Protein AF-A0A7I7P173-F1 (afdb_monomer)

Foldseek 3Di:
DDPVVVCVVQVDPLSVLLVLLLVLLVQLLVQLQVLLPLVDDDALLRSLVSNLCSCPPPSNLSSVVSCVVDVVSVVVPPDDSVVSSVVSLVSSLVSLPPDDDPVLSVVLSCCSNVVSVVLSVVQVVDPDGDDCSVVSVVSSVSSVVGD

Solvent-accessible surface area (backbone atoms only — not comparable to full-atom values): 8109 Å² total; per-residue (Å²): 138,57,73,71,59,52,36,72,76,30,60,51,72,67,43,43,52,48,52,50,30,50,56,20,50,53,54,38,29,54,48,36,44,70,68,30,41,84,87,62,88,72,55,64,54,57,48,45,49,49,54,37,50,44,51,70,31,73,55,32,40,53,24,51,50,50,48,69,74,31,67,70,58,44,63,71,51,62,52,70,65,52,50,46,44,52,50,24,52,49,44,36,31,56,65,56,51,77,45,92,54,70,70,60,41,53,53,50,38,47,49,67,58,49,49,49,54,53,47,54,58,48,48,78,74,44,91,62,85,75,78,60,64,67,56,43,48,53,51,24,55,54,42,66,76,66,63

Nearest PDB structures (foldseek):
  2oer-assembly1_A  TM=6.410E-01  e=7.211E-02  Pseudomonas aeruginosa
  2qib-assembly1_A  TM=4.387E-01  e=9.611E+00  Streptomyces coelicolor A3(2)

InterPro domains:
  IPR009057 Homedomain-like superfamily [SSF46689] (1-38)

Radius of gyration: 17.17 Å; Cα contacts (8 Å, |Δi|>4): 115; chains: 1; bounding box: 38×37×55 Å

Sequence (147 aa):
MSWGVIQHHFGDRDGLLTAVIEDAVDRLVASLEALADPERVIATEDLVQATWKAFANPKAMAGLEILIAAKDLRGRLRGQHMGRLGAALAALTARLNTGNDREHAIALGMLLWTTPVAMMIAEMFAAPPLTWRDAQKAVADLIDAHS

Mean predicted aligned error: 7.25 Å

Organism: NCBI:txid386911

Secondary structure (DSSP, 8-state):
--HHHHHHHH-SHHHHHHHHHHHHHHHHHHHHHHHH-TTS---HHHHHHHHHHHHSSHHHHHHHHHHHH-HHHHHHHTTHHHHHHHHHHHHHHHHH--SS-HHHHHHHHHHHHHHHHHHHHHHHH-SSPP--HHHHHHHHHHHHTT-

pLDDT: mean 81.13, std 8.37, range [53.72, 94.25]

Structure (mmCIF, N/CA/C/O backbone):
data_AF-A0A7I7P173-F1
#
_entry.id   AF-A0A7I7P173-F1
#
loop_
_atom_site.group_PDB
_atom_site.id
_atom_site.type_symbol
_atom_site.label_atom_id
_atom_site.label_alt_id
_atom_site.label_comp_id
_atom_site.label_asym_id
_atom_site.label_entity_id
_atom_site.label_seq_id
_atom_site.pdbx_PDB_ins_code
_atom_site.Cartn_x
_atom_site.Cartn_y
_atom_site.Cartn_z
_atom_site.occupancy
_atom_site.B_iso_or_equiv
_atom_site.auth_seq_id
_atom_site.auth_comp_id
_atom_site.auth_asym_id
_atom_site.auth_atom_id
_atom_site.pdbx_PDB_model_num
ATOM 1 N N . MET A 1 1 ? 4.888 -4.642 -31.904 1.00 53.72 1 MET A N 1
ATOM 2 C CA . MET A 1 1 ? 5.693 -3.444 -31.570 1.00 53.72 1 MET A CA 1
ATOM 3 C C . MET A 1 1 ? 7.149 -3.739 -31.899 1.00 53.72 1 MET A C 1
ATOM 5 O O . MET A 1 1 ? 7.551 -4.878 -31.696 1.00 53.72 1 MET A O 1
ATOM 9 N N . SER A 1 2 ? 7.915 -2.786 -32.439 1.00 77.62 2 SER A N 1
ATOM 10 C CA . SER A 1 2 ? 9.345 -2.977 -32.737 1.00 77.62 2 SER A CA 1
ATOM 11 C C . SER A 1 2 ? 10.222 -2.362 -31.643 1.00 77.62 2 SER A C 1
ATOM 13 O O . SER A 1 2 ? 9.818 -1.415 -30.968 1.00 77.62 2 SER A O 1
ATOM 15 N N . TRP A 1 3 ? 11.437 -2.885 -31.485 1.00 71.94 3 TRP A N 1
ATOM 16 C CA . TRP A 1 3 ? 12.424 -2.395 -30.516 1.00 71.94 3 TRP A CA 1
ATOM 17 C C . TRP A 1 3 ? 12.722 -0.889 -30.665 1.00 71.94 3 TRP A C 1
ATOM 19 O O . TRP A 1 3 ? 12.871 -0.189 -29.668 1.00 71.94 3 TRP A O 1
ATOM 29 N N . GLY A 1 4 ? 12.692 -0.363 -31.896 1.00 74.38 4 GLY A N 1
ATOM 30 C CA . GLY A 1 4 ? 12.884 1.067 -32.165 1.00 74.38 4 GLY A CA 1
ATOM 31 C C . GLY A 1 4 ? 11.794 1.976 -31.580 1.00 74.38 4 GLY A C 1
ATOM 32 O O . GLY A 1 4 ? 12.089 3.100 -31.189 1.00 74.38 4 GLY A O 1
ATOM 33 N N . VAL A 1 5 ? 10.552 1.492 -31.446 1.00 74.00 5 VAL A N 1
ATOM 34 C CA . VAL A 1 5 ? 9.462 2.259 -30.810 1.00 74.00 5 VAL A CA 1
ATOM 35 C C . VAL A 1 5 ? 9.646 2.308 -29.292 1.00 74.00 5 VAL A C 1
ATOM 37 O O . VAL A 1 5 ? 9.445 3.349 -28.677 1.00 74.00 5 VAL A O 1
ATOM 40 N N . ILE A 1 6 ? 10.089 1.205 -28.683 1.00 69.69 6 ILE A N 1
ATOM 41 C CA . ILE A 1 6 ? 10.350 1.130 -27.237 1.00 69.69 6 ILE A CA 1
ATOM 42 C C . ILE A 1 6 ? 11.518 2.052 -26.853 1.00 69.69 6 ILE A C 1
ATOM 44 O O . ILE A 1 6 ? 11.402 2.801 -25.886 1.00 69.69 6 ILE A O 1
ATOM 48 N N . GLN A 1 7 ? 12.601 2.072 -27.640 1.00 71.50 7 GLN A N 1
ATOM 49 C CA . GLN A 1 7 ? 13.727 2.987 -27.410 1.00 71.50 7 GLN A CA 1
ATOM 50 C C . GLN A 1 7 ? 13.337 4.463 -27.545 1.00 71.50 7 GLN A C 1
ATOM 52 O O . GLN A 1 7 ? 13.851 5.297 -26.809 1.00 71.50 7 GLN A O 1
ATOM 57 N N . HIS A 1 8 ? 12.409 4.802 -28.4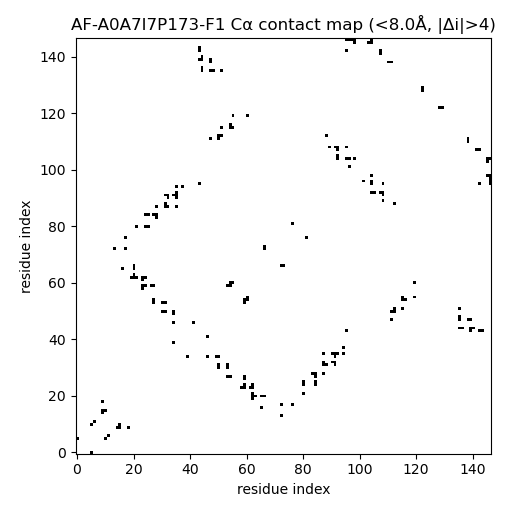44 1.00 75.75 8 HIS A N 1
ATOM 58 C CA . HIS A 1 8 ? 11.933 6.179 -28.570 1.00 75.75 8 HIS A CA 1
ATOM 59 C C . HIS A 1 8 ? 11.152 6.648 -27.330 1.00 75.75 8 HIS A C 1
ATOM 61 O O . HIS A 1 8 ? 11.294 7.794 -26.919 1.00 75.75 8 HIS A O 1
ATOM 67 N N . HIS A 1 9 ? 10.355 5.764 -26.720 1.00 76.75 9 HIS A N 1
ATOM 68 C CA . HIS A 1 9 ? 9.541 6.100 -25.548 1.00 76.75 9 HIS A CA 1
ATOM 69 C C . HIS A 1 9 ? 10.306 6.056 -24.222 1.00 76.75 9 HIS A C 1
ATOM 71 O O . HIS A 1 9 ? 10.039 6.875 -23.348 1.00 76.75 9 HIS A O 1
ATOM 77 N N . PHE A 1 10 ? 11.234 5.111 -24.060 1.00 80.25 10 PHE A N 1
ATOM 78 C CA . PHE A 1 10 ? 11.888 4.846 -22.773 1.00 80.25 10 PHE A CA 1
ATOM 79 C C . PHE A 1 10 ? 13.399 5.106 -22.779 1.00 80.25 10 PHE A C 1
ATOM 81 O O . PHE A 1 10 ? 14.027 5.065 -21.727 1.00 80.25 10 PHE A O 1
ATOM 88 N N . GLY A 1 11 ? 13.998 5.384 -23.939 1.00 85.12 11 GLY A N 1
ATOM 89 C CA . GLY A 1 11 ? 15.442 5.546 -24.083 1.00 85.12 11 GLY A CA 1
ATOM 90 C C . GLY A 1 11 ? 16.177 4.213 -23.945 1.00 85.12 11 GLY A C 1
ATOM 91 O O . GLY A 1 11 ? 16.277 3.442 -24.901 1.00 85.12 11 GLY A O 1
ATOM 92 N N . ASP A 1 12 ? 16.700 3.953 -22.748 1.00 85.94 12 ASP A N 1
ATOM 93 C CA . ASP A 1 12 ? 17.495 2.775 -22.404 1.00 85.94 12 ASP A CA 1
ATOM 94 C C . ASP A 1 12 ? 16.764 1.839 -21.418 1.00 85.94 12 ASP A C 1
ATOM 96 O O . ASP A 1 12 ? 15.594 2.022 -21.072 1.00 85.94 12 ASP A O 1
ATOM 100 N N . ARG A 1 13 ? 17.454 0.781 -20.975 1.00 86.56 13 ARG A N 1
ATOM 101 C CA . ARG A 1 13 ? 16.923 -0.169 -19.987 1.00 86.56 13 ARG A CA 1
ATOM 102 C C . ARG A 1 13 ? 16.528 0.524 -18.684 1.00 86.56 13 ARG A C 1
ATOM 104 O O . ARG A 1 13 ? 15.528 0.144 -18.082 1.00 86.56 13 ARG A O 1
ATOM 111 N N . ASP A 1 14 ? 17.305 1.502 -18.244 1.00 85.12 14 ASP A N 1
ATOM 112 C CA . ASP A 1 14 ? 17.079 2.169 -16.969 1.00 85.12 14 ASP A CA 1
ATOM 113 C C . ASP A 1 14 ? 15.873 3.104 -17.052 1.00 85.12 14 ASP A C 1
ATOM 115 O O . ASP A 1 14 ? 15.095 3.175 -16.103 1.00 85.12 14 ASP A O 1
ATOM 119 N N . GLY A 1 15 ? 15.652 3.753 -18.197 1.00 84.44 15 GLY A N 1
ATOM 120 C CA . GLY A 1 15 ? 14.429 4.502 -18.476 1.00 84.44 15 GLY A CA 1
ATOM 121 C C . GLY A 1 15 ? 13.187 3.608 -18.530 1.00 84.44 15 GLY A C 1
ATOM 122 O O . GLY A 1 15 ? 12.161 3.960 -17.950 1.00 84.44 15 GLY A O 1
ATOM 123 N N . LEU A 1 16 ? 13.291 2.405 -19.107 1.00 87.81 16 LEU A N 1
ATOM 124 C CA . LEU A 1 16 ? 12.199 1.423 -19.077 1.00 87.81 16 LEU A CA 1
ATOM 125 C C . LEU A 1 16 ? 11.888 0.958 -17.646 1.00 87.81 16 LEU A C 1
ATOM 127 O O . LEU A 1 16 ? 10.727 0.940 -17.243 1.00 87.81 16 LEU A O 1
ATOM 131 N N . LEU A 1 17 ? 12.912 0.593 -16.868 1.00 88.19 17 LEU A N 1
ATOM 132 C CA . LEU A 1 17 ? 12.734 0.171 -15.476 1.00 88.19 17 LEU A CA 1
ATOM 133 C C . LEU A 1 17 ? 12.192 1.307 -14.605 1.00 88.19 17 LEU A C 1
ATOM 135 O O . LEU A 1 17 ? 11.343 1.058 -13.756 1.00 88.19 17 LEU A O 1
ATOM 139 N N . THR A 1 18 ? 12.627 2.546 -14.846 1.00 86.44 18 THR A N 1
ATOM 140 C CA . THR A 1 18 ? 12.091 3.733 -14.164 1.00 86.44 18 THR A CA 1
ATOM 141 C C . THR A 1 18 ? 10.591 3.862 -14.415 1.00 86.44 18 THR A C 1
ATOM 143 O O . THR A 1 18 ? 9.833 3.913 -13.454 1.00 86.44 18 THR A O 1
ATOM 146 N N . ALA A 1 19 ? 10.143 3.793 -15.672 1.00 87.50 19 ALA A N 1
ATOM 147 C CA . ALA A 1 19 ? 8.723 3.900 -16.007 1.00 87.50 19 ALA A CA 1
ATOM 148 C C . ALA A 1 19 ? 7.871 2.757 -15.418 1.00 87.50 19 ALA A C 1
ATOM 150 O O . ALA A 1 19 ? 6.738 2.973 -14.991 1.00 87.50 19 ALA A O 1
ATOM 151 N N . VAL A 1 20 ? 8.415 1.535 -15.363 1.00 88.81 20 VAL A N 1
ATOM 152 C CA . VAL A 1 20 ? 7.749 0.395 -14.707 1.00 88.81 20 VAL A CA 1
ATOM 153 C C . VAL A 1 20 ? 7.582 0.649 -13.209 1.00 88.81 20 VAL A C 1
ATOM 155 O O . VAL A 1 20 ? 6.518 0.369 -12.655 1.00 88.81 20 VAL A O 1
ATOM 158 N N . ILE A 1 21 ? 8.610 1.188 -12.552 1.00 87.50 21 ILE A N 1
ATOM 159 C CA . ILE A 1 21 ? 8.532 1.531 -11.132 1.00 87.50 21 ILE A CA 1
ATOM 160 C C . ILE A 1 21 ? 7.536 2.672 -10.906 1.00 87.50 21 ILE A C 1
ATOM 162 O O . ILE A 1 21 ? 6.753 2.597 -9.964 1.00 87.50 21 ILE A O 1
ATOM 166 N N . GLU A 1 22 ? 7.531 3.700 -11.755 1.00 88.00 22 GLU A N 1
ATOM 167 C CA . GLU A 1 22 ? 6.591 4.822 -11.661 1.00 88.00 22 GLU A CA 1
ATOM 168 C C . GLU A 1 22 ? 5.134 4.347 -11.769 1.00 88.00 22 GLU A C 1
ATOM 170 O O . GLU A 1 22 ? 4.340 4.667 -10.887 1.00 88.00 22 GLU A O 1
ATOM 175 N N . ASP A 1 23 ? 4.789 3.499 -12.752 1.00 90.00 23 ASP A N 1
ATOM 176 C CA . ASP A 1 23 ? 3.440 2.906 -12.859 1.00 90.00 23 ASP A CA 1
ATOM 177 C C . ASP A 1 23 ? 3.093 2.051 -11.629 1.00 90.00 23 ASP A C 1
ATOM 179 O O . ASP A 1 23 ? 1.969 2.110 -11.124 1.00 90.00 23 ASP A O 1
ATOM 183 N N . ALA A 1 24 ? 4.048 1.272 -11.109 1.00 89.81 24 ALA A N 1
ATOM 184 C CA . ALA A 1 24 ? 3.829 0.456 -9.917 1.00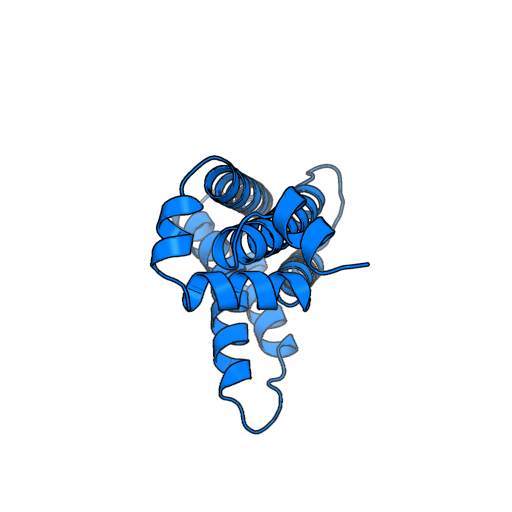 89.81 24 ALA A CA 1
ATOM 185 C C . ALA A 1 24 ? 3.569 1.315 -8.666 1.00 89.81 24 ALA A C 1
ATOM 187 O O . ALA A 1 24 ? 2.623 1.045 -7.920 1.00 89.81 24 ALA A O 1
ATOM 188 N N . VAL A 1 25 ? 4.371 2.364 -8.455 1.00 88.31 25 VAL A N 1
ATOM 189 C CA . VAL A 1 25 ? 4.224 3.298 -7.329 1.00 88.31 25 VAL A CA 1
ATOM 190 C C . VAL A 1 25 ? 2.932 4.096 -7.454 1.00 88.31 25 VAL A C 1
ATOM 192 O O . VAL A 1 25 ? 2.207 4.204 -6.471 1.00 88.31 25 VAL A O 1
ATOM 195 N N . ASP A 1 26 ? 2.590 4.600 -8.639 1.00 91.44 26 ASP A N 1
ATOM 196 C CA . ASP A 1 26 ? 1.370 5.385 -8.843 1.00 91.44 26 ASP A CA 1
ATOM 197 C C . ASP A 1 26 ? 0.102 4.564 -8.575 1.00 91.44 26 ASP A C 1
ATOM 199 O O . ASP A 1 26 ? -0.843 5.057 -7.956 1.00 91.44 26 ASP A O 1
ATOM 203 N N . ARG A 1 27 ? 0.082 3.285 -8.966 1.00 92.38 27 ARG A N 1
ATOM 204 C CA . ARG A 1 27 ? -1.028 2.372 -8.642 1.00 92.38 27 ARG A CA 1
ATOM 205 C C . ARG A 1 27 ? -1.122 2.069 -7.154 1.00 92.38 27 ARG A C 1
ATOM 207 O O . ARG A 1 27 ? -2.230 1.974 -6.620 1.00 92.38 27 ARG A O 1
ATOM 214 N N . LEU A 1 28 ? 0.023 1.885 -6.497 1.00 91.19 28 LEU A N 1
ATOM 215 C CA . LEU A 1 28 ? 0.069 1.679 -5.054 1.00 91.19 28 LEU A CA 1
ATOM 216 C C . LEU A 1 28 ? -0.463 2.921 -4.330 1.00 91.19 28 LEU A C 1
ATOM 218 O O . LEU A 1 28 ? -1.369 2.792 -3.515 1.00 91.19 28 LEU A O 1
ATOM 222 N N . VAL A 1 29 ? 0.013 4.112 -4.700 1.00 92.50 29 VAL A N 1
ATOM 223 C CA . VAL A 1 29 ? -0.474 5.405 -4.193 1.00 92.50 29 VAL A CA 1
ATOM 224 C C . VAL A 1 29 ? -1.985 5.517 -4.352 1.00 92.50 29 VAL A C 1
ATOM 226 O O . VAL A 1 29 ? -2.671 5.711 -3.356 1.00 92.50 29 VAL A O 1
ATOM 229 N N . ALA A 1 30 ? -2.517 5.299 -5.557 1.00 94.00 30 ALA A N 1
ATOM 230 C CA . ALA A 1 30 ? -3.956 5.390 -5.806 1.00 94.00 30 ALA A CA 1
ATOM 231 C C . ALA A 1 30 ? -4.771 4.407 -4.944 1.00 94.00 30 ALA A C 1
ATOM 233 O O . ALA A 1 30 ? -5.859 4.733 -4.471 1.00 94.00 30 ALA A O 1
ATOM 234 N N . SER A 1 31 ? -4.239 3.204 -4.706 1.00 94.25 31 SER A N 1
ATOM 235 C CA . SER A 1 31 ? -4.887 2.208 -3.844 1.00 94.25 31 SER A CA 1
ATOM 236 C C . SER A 1 31 ? -4.908 2.654 -2.382 1.00 94.25 31 SER A C 1
ATOM 238 O O . SER A 1 31 ? -5.927 2.505 -1.712 1.00 94.25 31 SER A O 1
ATOM 240 N N . LEU A 1 32 ? -3.801 3.217 -1.890 1.00 92.69 32 LEU A N 1
ATOM 241 C CA . LEU A 1 32 ? -3.689 3.723 -0.522 1.00 92.69 32 LEU A CA 1
ATOM 242 C C . LEU A 1 32 ? -4.546 4.978 -0.312 1.00 92.69 32 LEU A C 1
ATOM 244 O O . LEU A 1 32 ? -5.222 5.074 0.705 1.00 92.69 32 LEU A O 1
ATOM 248 N N . GLU A 1 33 ? -4.592 5.894 -1.280 1.00 93.62 33 GLU A N 1
ATOM 249 C CA . GLU A 1 33 ? -5.464 7.077 -1.253 1.00 93.62 33 GLU A CA 1
ATOM 250 C C . GLU A 1 33 ? -6.946 6.673 -1.167 1.00 93.62 33 GLU A C 1
ATOM 252 O O . GLU A 1 33 ? -7.678 7.181 -0.321 1.00 93.62 33 GLU A O 1
ATOM 257 N N . ALA A 1 34 ? -7.376 5.679 -1.952 1.00 94.00 34 ALA A N 1
ATOM 258 C CA . ALA A 1 34 ? -8.741 5.146 -1.890 1.00 94.00 34 ALA A CA 1
ATOM 259 C C . ALA A 1 34 ? -9.066 4.408 -0.575 1.00 94.00 34 ALA A C 1
ATOM 261 O O . ALA A 1 34 ? -10.235 4.209 -0.233 1.00 94.00 34 ALA A O 1
ATOM 262 N N . LEU A 1 35 ? -8.049 3.934 0.148 1.00 92.81 35 LEU A N 1
ATOM 263 C CA . LEU A 1 35 ? -8.200 3.346 1.481 1.00 92.81 35 LEU A CA 1
ATOM 264 C C . LEU A 1 35 ? -8.164 4.408 2.581 1.00 92.81 35 LEU A C 1
ATOM 266 O O . LEU A 1 35 ? -8.803 4.229 3.613 1.00 92.81 35 LEU A O 1
ATOM 270 N N . ALA A 1 36 ? -7.472 5.521 2.356 1.00 91.06 36 ALA A N 1
ATOM 271 C CA . ALA A 1 36 ? -7.384 6.639 3.285 1.00 91.06 36 ALA A CA 1
ATOM 272 C C . ALA A 1 36 ? -8.626 7.552 3.273 1.00 91.06 36 ALA A C 1
ATOM 274 O O . ALA A 1 36 ? -8.774 8.354 4.189 1.00 91.06 36 ALA A O 1
ATOM 275 N N . ASP A 1 37 ? -9.519 7.423 2.283 1.00 91.88 37 ASP A N 1
ATOM 276 C CA . ASP A 1 37 ? -10.740 8.235 2.149 1.00 91.88 37 ASP A CA 1
ATOM 277 C C . ASP A 1 37 ? -11.639 8.175 3.405 1.00 91.88 37 ASP A C 1
ATOM 279 O O . ASP A 1 37 ? -12.255 7.133 3.653 1.00 91.88 37 ASP A O 1
ATOM 283 N N . PRO A 1 38 ? -11.769 9.261 4.192 1.00 84.69 38 PRO A N 1
ATOM 284 C CA . PRO A 1 38 ? -12.500 9.243 5.459 1.00 84.69 38 PRO A CA 1
ATOM 285 C C . PRO A 1 38 ? -13.990 8.908 5.306 1.00 84.69 38 PRO A C 1
ATOM 287 O O . PRO A 1 38 ? -14.576 8.360 6.237 1.00 84.69 38 PRO A O 1
ATOM 290 N N . GLU A 1 39 ? -14.592 9.162 4.140 1.00 88.38 39 GLU A N 1
ATOM 291 C CA . GLU A 1 39 ? -16.015 8.892 3.886 1.00 88.38 39 GLU A CA 1
ATOM 292 C C . GLU A 1 39 ? -16.301 7.398 3.666 1.00 88.38 39 GLU A C 1
ATOM 294 O O . GLU A 1 39 ? -17.438 6.926 3.763 1.00 88.38 39 GLU A O 1
ATOM 299 N N . ARG A 1 40 ? -15.264 6.609 3.378 1.00 88.25 40 ARG A N 1
ATOM 300 C CA . ARG A 1 40 ? -15.394 5.170 3.167 1.00 88.25 40 ARG A CA 1
ATOM 301 C C . ARG A 1 40 ? -15.560 4.452 4.501 1.00 88.25 40 ARG A C 1
ATOM 303 O O . ARG A 1 40 ? -14.596 4.322 5.238 1.00 88.25 40 ARG A O 1
ATOM 310 N N . VAL A 1 41 ? -16.723 3.881 4.794 1.00 87.00 41 VAL A N 1
ATOM 311 C CA . VAL A 1 41 ? -16.895 3.024 5.984 1.00 87.00 41 VAL A CA 1
ATOM 312 C C . VAL A 1 41 ? -16.241 1.657 5.742 1.00 87.00 41 VAL A C 1
ATOM 314 O O . VAL A 1 41 ? -16.622 0.937 4.821 1.00 87.00 41 VAL A O 1
ATOM 317 N N . ILE A 1 42 ? -15.237 1.304 6.548 1.00 88.69 42 ILE A N 1
ATOM 318 C CA . ILE A 1 42 ? -14.491 0.039 6.468 1.00 88.69 42 ILE A CA 1
ATOM 319 C C . ILE A 1 42 ? -14.042 -0.367 7.876 1.00 88.69 42 ILE A C 1
ATOM 321 O O . ILE A 1 42 ? -13.619 0.492 8.649 1.00 88.69 42 ILE A O 1
ATOM 325 N N . ALA A 1 43 ? -14.157 -1.652 8.219 1.00 88.00 43 ALA A N 1
ATOM 326 C CA . ALA A 1 43 ? -13.644 -2.171 9.485 1.00 88.00 43 ALA A CA 1
ATOM 327 C C . ALA A 1 43 ? -12.106 -2.177 9.484 1.00 88.00 43 ALA A C 1
ATOM 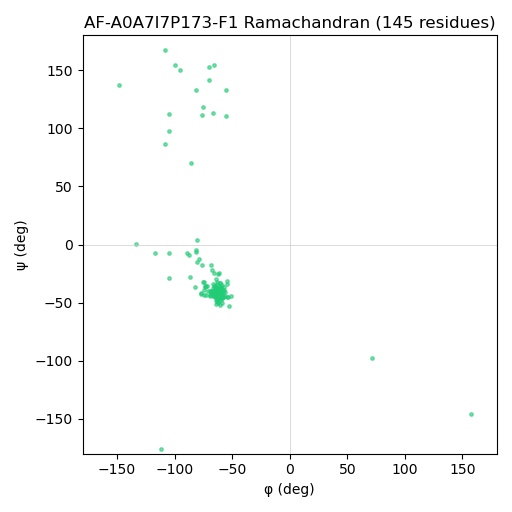329 O O . ALA A 1 43 ? -11.489 -2.316 8.426 1.00 88.00 43 ALA A O 1
ATOM 330 N N . THR A 1 44 ? -11.478 -2.069 10.657 1.00 84.62 44 THR A N 1
ATOM 331 C CA . THR A 1 44 ? -10.011 -2.081 10.793 1.00 84.62 44 THR A CA 1
ATOM 332 C C . THR A 1 44 ? -9.388 -3.319 10.155 1.00 84.62 44 THR A C 1
ATOM 334 O O . THR A 1 44 ? -8.437 -3.202 9.383 1.00 84.62 44 THR A O 1
ATOM 337 N N . GLU A 1 45 ? -9.961 -4.500 10.397 1.00 85.88 45 GLU A N 1
ATOM 338 C CA . GLU A 1 45 ? -9.489 -5.749 9.795 1.00 85.88 45 GLU A CA 1
ATOM 339 C C . GLU A 1 45 ? -9.526 -5.697 8.260 1.00 85.88 45 GLU A C 1
ATOM 341 O O . GLU A 1 45 ? -8.532 -6.011 7.600 1.00 85.88 45 GLU A O 1
ATOM 346 N N . ASP A 1 46 ? -10.627 -5.221 7.677 1.00 89.94 46 ASP A N 1
ATOM 347 C CA . ASP A 1 46 ? -10.765 -5.078 6.226 1.00 89.94 46 ASP A CA 1
ATOM 348 C C . ASP A 1 46 ? -9.788 -4.040 5.655 1.00 89.94 46 ASP A C 1
ATOM 350 O O . ASP A 1 46 ? -9.260 -4.221 4.554 1.00 89.94 46 ASP A O 1
ATOM 354 N N . LEU A 1 47 ? -9.509 -2.965 6.397 1.00 88.62 47 LEU A N 1
ATOM 355 C CA . LEU A 1 47 ? -8.541 -1.936 6.022 1.00 88.62 47 LEU A CA 1
ATOM 356 C C . LEU A 1 47 ? -7.109 -2.485 6.019 1.00 88.62 47 LEU A C 1
ATOM 358 O O . LEU A 1 47 ? -6.363 -2.241 5.066 1.00 88.62 47 LEU A O 1
ATOM 362 N N . VAL A 1 48 ? -6.737 -3.269 7.033 1.00 86.94 48 VAL A N 1
ATOM 363 C CA . VAL A 1 48 ? -5.443 -3.965 7.103 1.00 86.94 48 VAL A CA 1
ATOM 364 C C . VAL A 1 48 ? -5.313 -4.955 5.948 1.00 86.94 48 VAL A C 1
ATOM 366 O O . VAL A 1 48 ? -4.327 -4.919 5.207 1.00 86.94 48 VAL A O 1
ATOM 369 N N . GLN A 1 49 ? -6.329 -5.792 5.723 1.00 88.25 49 GLN A N 1
ATOM 370 C CA . GLN A 1 49 ? -6.335 -6.752 4.619 1.00 88.25 49 GLN A CA 1
ATOM 371 C C . GLN A 1 49 ? -6.252 -6.062 3.251 1.00 88.25 49 GLN A C 1
ATOM 373 O O . GLN A 1 49 ? -5.540 -6.529 2.359 1.00 88.25 49 GLN A O 1
ATOM 378 N N . ALA A 1 50 ? -6.970 -4.958 3.052 1.00 91.00 50 ALA A N 1
ATOM 379 C CA . ALA A 1 50 ? -6.961 -4.226 1.792 1.00 91.00 50 ALA A CA 1
ATOM 380 C C . ALA A 1 50 ? -5.633 -3.496 1.552 1.00 91.00 50 ALA A C 1
ATOM 382 O O . ALA A 1 50 ? -5.114 -3.540 0.436 1.00 91.00 50 ALA A O 1
ATOM 383 N N . THR A 1 51 ? -5.047 -2.903 2.596 1.00 89.38 51 THR A N 1
ATOM 384 C CA . THR A 1 51 ? -3.701 -2.314 2.537 1.00 89.38 51 THR A CA 1
ATOM 385 C C . THR A 1 51 ? -2.688 -3.375 2.131 1.00 89.38 51 THR A C 1
ATOM 387 O O . THR A 1 51 ? -1.901 -3.175 1.208 1.00 89.38 51 THR A O 1
ATOM 390 N N . TRP A 1 52 ? -2.775 -4.558 2.734 1.00 87.19 52 TRP A N 1
ATOM 391 C CA . TRP A 1 52 ? -1.920 -5.680 2.377 1.00 87.19 52 TRP A CA 1
ATOM 392 C C . TRP A 1 52 ? -2.074 -6.101 0.916 1.00 87.19 52 TRP A C 1
ATOM 394 O O . TRP A 1 52 ? -1.081 -6.286 0.219 1.00 87.19 52 TRP A O 1
ATOM 404 N N . LYS A 1 53 ? -3.312 -6.222 0.419 1.00 87.81 53 LYS A N 1
ATOM 405 C CA . LYS A 1 53 ? -3.579 -6.546 -0.992 1.00 87.81 53 LYS A CA 1
ATOM 406 C C . LYS A 1 53 ? -3.004 -5.496 -1.945 1.00 87.81 53 LYS A C 1
ATOM 408 O O . LYS A 1 53 ? -2.584 -5.860 -3.040 1.00 87.81 53 LYS A O 1
ATOM 413 N N . ALA A 1 54 ? -2.967 -4.223 -1.547 1.00 90.25 54 ALA A N 1
ATOM 414 C CA . ALA A 1 54 ? -2.356 -3.170 -2.353 1.00 90.25 54 ALA A CA 1
ATOM 415 C C . ALA A 1 54 ? -0.845 -3.403 -2.530 1.00 90.25 54 ALA A C 1
ATOM 417 O O . ALA A 1 54 ? -0.351 -3.319 -3.656 1.00 90.25 54 ALA A O 1
ATOM 418 N N . PHE A 1 55 ? -0.142 -3.773 -1.454 1.00 85.38 55 PHE A N 1
ATOM 419 C CA . PHE A 1 55 ? 1.293 -4.087 -1.470 1.00 85.38 55 PHE A CA 1
ATOM 420 C C . PHE A 1 55 ? 1.619 -5.423 -2.149 1.00 85.38 55 PHE A C 1
ATOM 422 O O . PHE A 1 55 ? 2.532 -5.487 -2.967 1.00 85.38 55 PHE A O 1
ATOM 429 N N . ALA A 1 56 ? 0.845 -6.470 -1.863 1.00 82.56 56 ALA A N 1
ATOM 430 C CA . ALA A 1 56 ? 1.081 -7.829 -2.353 1.00 82.56 56 ALA A CA 1
ATOM 431 C C . ALA A 1 56 ? 0.596 -8.065 -3.797 1.00 82.56 56 ALA A C 1
ATOM 433 O O . ALA A 1 56 ? 0.635 -9.189 -4.298 1.00 82.56 56 ALA A O 1
ATOM 434 N N . ASN A 1 57 ? 0.097 -7.037 -4.493 1.00 84.12 57 ASN A N 1
ATOM 435 C CA . ASN A 1 57 ? -0.284 -7.210 -5.890 1.00 84.12 57 ASN A CA 1
ATOM 436 C C . ASN A 1 57 ? 0.977 -7.390 -6.767 1.00 84.12 57 ASN A C 1
ATOM 438 O O . ASN A 1 57 ? 1.952 -6.660 -6.566 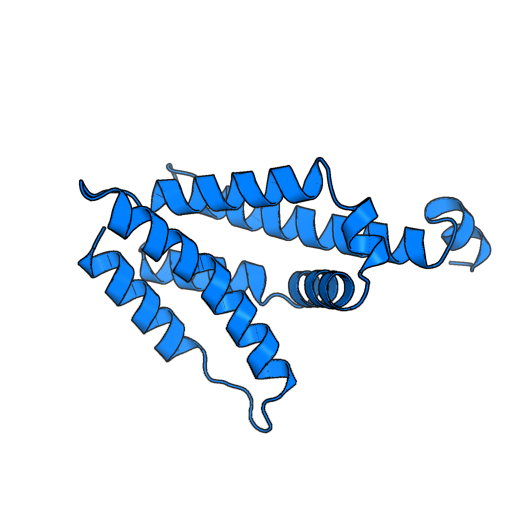1.00 84.12 57 ASN A O 1
ATOM 442 N N . PRO A 1 58 ? 0.962 -8.265 -7.794 1.00 84.38 58 PRO A N 1
ATOM 443 C CA . PRO A 1 58 ? 2.163 -8.600 -8.566 1.00 84.38 58 PRO A CA 1
ATOM 444 C C . PRO A 1 58 ? 2.917 -7.408 -9.172 1.00 84.38 58 PRO A C 1
ATOM 446 O O . PRO A 1 58 ? 4.138 -7.454 -9.299 1.00 84.38 58 PRO A O 1
ATOM 449 N N . LYS A 1 59 ? 2.218 -6.327 -9.543 1.00 86.69 59 LYS A N 1
ATOM 450 C CA . LYS A 1 59 ? 2.856 -5.124 -10.099 1.00 86.69 59 LYS A CA 1
ATOM 451 C C . LYS A 1 59 ? 3.569 -4.309 -9.027 1.00 86.69 59 LYS A C 1
ATOM 453 O O . LYS A 1 59 ? 4.683 -3.854 -9.265 1.00 86.69 59 LYS A O 1
ATOM 458 N N . ALA A 1 60 ? 2.937 -4.134 -7.865 1.00 84.81 60 ALA A N 1
ATOM 459 C CA . ALA A 1 60 ? 3.567 -3.466 -6.730 1.00 84.81 60 ALA A CA 1
ATOM 460 C C . ALA A 1 60 ? 4.808 -4.243 -6.273 1.00 84.81 60 ALA A C 1
ATOM 462 O O . ALA A 1 60 ? 5.856 -3.632 -6.068 1.00 84.81 60 ALA A O 1
ATOM 463 N N . MET A 1 61 ? 4.724 -5.578 -6.222 1.00 83.56 61 MET A N 1
ATOM 464 C CA . MET A 1 61 ? 5.875 -6.421 -5.889 1.00 83.56 61 MET A CA 1
ATOM 465 C C . MET A 1 61 ? 7.020 -6.250 -6.882 1.00 83.56 61 MET A C 1
ATOM 467 O O . MET A 1 61 ? 8.123 -5.908 -6.471 1.00 83.56 61 MET A O 1
ATOM 471 N N . ALA A 1 62 ? 6.752 -6.374 -8.184 1.00 86.06 62 ALA A N 1
ATOM 472 C CA . ALA A 1 62 ? 7.784 -6.208 -9.204 1.00 86.06 62 ALA A CA 1
ATOM 473 C C . ALA A 1 62 ? 8.446 -4.817 -9.139 1.00 86.06 62 ALA A C 1
ATOM 475 O O . ALA A 1 62 ? 9.667 -4.702 -9.221 1.00 86.06 62 ALA A O 1
ATOM 476 N N . GLY A 1 63 ? 7.662 -3.750 -8.945 1.00 86.12 63 GLY A N 1
ATOM 477 C CA . GLY A 1 63 ? 8.198 -2.394 -8.789 1.00 86.12 63 GLY A CA 1
ATOM 478 C C . GLY A 1 63 ? 9.100 -2.247 -7.558 1.00 86.12 63 GLY A C 1
ATOM 479 O O . GLY A 1 63 ? 10.188 -1.673 -7.649 1.00 86.12 63 GLY A O 1
ATOM 480 N N . LEU A 1 64 ? 8.681 -2.803 -6.417 1.00 81.31 64 LEU A N 1
ATOM 481 C CA . LEU A 1 64 ? 9.456 -2.793 -5.174 1.00 81.31 64 LEU A CA 1
ATOM 482 C C . LEU A 1 64 ? 10.728 -3.648 -5.275 1.00 81.31 64 LEU A C 1
ATOM 484 O O . LEU A 1 64 ? 11.783 -3.218 -4.815 1.00 81.31 64 LEU A O 1
ATOM 488 N N . GLU A 1 65 ? 10.674 -4.810 -5.922 1.00 82.62 65 GLU A N 1
ATOM 489 C CA . GLU A 1 65 ? 11.838 -5.670 -6.165 1.00 82.62 65 GLU A CA 1
ATOM 490 C C . GLU A 1 65 ? 12.896 -4.960 -7.015 1.00 82.62 65 GLU A C 1
ATOM 492 O O . GLU A 1 65 ? 14.077 -4.946 -6.654 1.00 82.62 65 GLU A O 1
ATOM 497 N N . ILE A 1 66 ? 12.483 -4.302 -8.105 1.00 84.56 66 ILE A N 1
ATOM 498 C CA . ILE A 1 66 ? 13.400 -3.523 -8.946 1.00 84.56 66 ILE A CA 1
ATOM 499 C C . ILE A 1 66 ? 14.006 -2.370 -8.128 1.00 84.56 66 ILE A C 1
ATOM 501 O O . ILE A 1 66 ? 15.218 -2.157 -8.181 1.00 84.56 66 ILE A O 1
ATOM 505 N N . LEU A 1 67 ? 13.207 -1.664 -7.317 1.00 80.06 67 LEU A N 1
ATOM 506 C CA . LEU A 1 67 ? 13.686 -0.623 -6.395 1.00 80.06 67 LEU A CA 1
ATOM 507 C C . LEU A 1 67 ? 14.704 -1.149 -5.372 1.00 80.06 67 LEU A C 1
ATOM 509 O O . LEU A 1 67 ? 15.679 -0.466 -5.044 1.00 80.06 67 LEU A O 1
ATOM 513 N N . ILE A 1 68 ? 14.493 -2.346 -4.829 1.00 77.94 68 ILE A N 1
ATOM 514 C CA . ILE A 1 68 ? 15.407 -2.967 -3.863 1.00 77.94 68 ILE A CA 1
ATOM 515 C C . ILE A 1 68 ? 16.722 -3.357 -4.554 1.00 77.94 68 ILE A C 1
ATOM 517 O O . ILE A 1 68 ? 17.798 -3.061 -4.021 1.00 77.94 68 ILE A O 1
ATOM 521 N N . ALA A 1 69 ? 16.646 -3.942 -5.750 1.00 79.75 69 ALA A N 1
ATOM 522 C CA . ALA A 1 69 ? 17.798 -4.433 -6.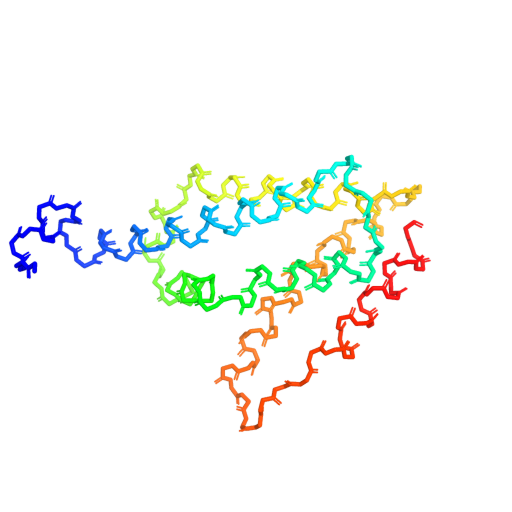501 1.00 79.75 69 ALA A CA 1
ATOM 523 C C . ALA A 1 69 ? 18.634 -3.320 -7.165 1.00 79.75 69 ALA A C 1
ATOM 525 O O . ALA A 1 69 ? 19.852 -3.451 -7.280 1.00 79.75 69 ALA A O 1
ATOM 526 N N . ALA A 1 70 ? 18.018 -2.210 -7.583 1.00 81.62 70 ALA A N 1
ATOM 527 C CA . ALA A 1 70 ? 18.672 -1.171 -8.379 1.00 81.62 70 ALA A CA 1
ATOM 528 C C . ALA A 1 70 ? 18.924 0.118 -7.578 1.00 81.62 70 ALA A C 1
ATOM 530 O O . ALA A 1 70 ? 18.141 1.072 -7.597 1.00 81.62 70 ALA A O 1
ATOM 531 N N . LYS A 1 71 ? 20.068 0.168 -6.882 1.00 75.31 71 LYS A N 1
ATOM 532 C CA . LYS A 1 71 ? 20.463 1.309 -6.036 1.00 75.31 71 LYS A CA 1
ATOM 533 C C . LYS A 1 71 ? 20.515 2.643 -6.795 1.00 75.31 71 LYS A C 1
ATOM 535 O O . LYS A 1 71 ? 20.114 3.657 -6.225 1.00 75.31 71 LYS A O 1
ATOM 540 N N . ASP A 1 72 ? 20.944 2.630 -8.053 1.00 77.81 72 ASP A N 1
ATOM 541 C CA . ASP A 1 72 ? 21.061 3.839 -8.879 1.00 77.81 72 ASP A CA 1
ATOM 542 C C . ASP A 1 72 ? 19.689 4.354 -9.338 1.00 77.81 72 ASP A C 1
ATOM 544 O O . ASP A 1 72 ? 19.433 5.560 -9.310 1.00 77.81 72 ASP A O 1
ATOM 548 N N . LEU A 1 73 ? 18.751 3.445 -9.637 1.00 74.12 73 LEU A N 1
ATOM 549 C CA . LEU A 1 73 ? 17.362 3.800 -9.949 1.00 74.12 73 LEU A CA 1
ATOM 550 C C . LEU A 1 73 ? 16.658 4.425 -8.741 1.00 74.12 73 LEU A C 1
ATOM 552 O O . LEU A 1 73 ? 15.933 5.405 -8.901 1.00 74.12 73 LEU A O 1
ATOM 556 N N . ARG A 1 74 ? 16.931 3.947 -7.515 1.00 71.44 74 ARG A N 1
ATOM 557 C CA . ARG A 1 74 ? 16.407 4.592 -6.295 1.00 71.44 74 ARG A CA 1
ATOM 558 C C . ARG A 1 74 ? 16.800 6.058 -6.205 1.00 71.44 74 ARG A C 1
ATOM 560 O O . ARG A 1 74 ? 15.982 6.864 -5.782 1.00 71.44 74 ARG A O 1
ATOM 567 N N . GLY A 1 75 ? 18.039 6.397 -6.567 1.00 71.06 75 GLY A N 1
ATOM 568 C CA . GLY A 1 75 ? 18.520 7.779 -6.565 1.00 71.06 75 GLY A CA 1
ATOM 569 C C . GLY A 1 75 ? 17.738 8.667 -7.533 1.00 71.06 75 GLY A C 1
ATOM 570 O O . GLY A 1 75 ? 17.417 9.798 -7.186 1.00 71.06 75 GLY A O 1
ATOM 571 N N . ARG A 1 76 ? 17.371 8.129 -8.702 1.00 70.81 76 ARG A N 1
ATOM 572 C CA . ARG A 1 76 ? 16.591 8.827 -9.738 1.00 70.81 76 ARG A CA 1
ATOM 573 C C . ARG A 1 76 ? 15.114 8.986 -9.381 1.00 70.81 76 ARG A C 1
ATOM 575 O O . ARG A 1 76 ? 14.507 9.983 -9.742 1.00 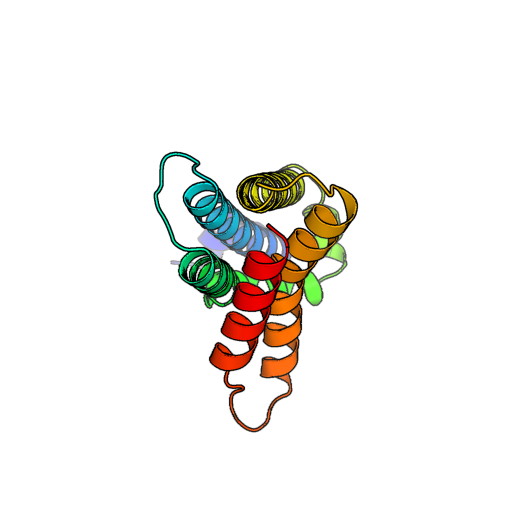70.81 76 ARG A O 1
ATOM 582 N N . LEU A 1 77 ? 14.562 8.025 -8.645 1.00 69.44 77 LEU A N 1
ATOM 583 C CA . LEU A 1 77 ? 13.178 8.044 -8.163 1.00 69.44 77 LEU A CA 1
ATOM 584 C C . LEU A 1 77 ? 12.988 8.885 -6.891 1.00 69.44 77 LEU A C 1
ATOM 586 O O . LEU A 1 77 ? 11.854 9.101 -6.453 1.00 69.44 77 LEU A O 1
ATOM 590 N N . ARG A 1 78 ? 14.075 9.393 -6.286 1.00 64.56 78 ARG A N 1
ATOM 591 C CA . ARG A 1 78 ? 13.976 10.391 -5.214 1.00 64.56 78 ARG A CA 1
ATOM 592 C C . ARG A 1 78 ? 13.413 11.689 -5.794 1.00 64.56 78 ARG A C 1
ATOM 594 O O . ARG A 1 78 ? 14.056 12.350 -6.598 1.00 64.56 78 ARG A O 1
ATOM 601 N N . GLY A 1 79 ? 12.205 12.043 -5.364 1.00 71.44 79 GLY A N 1
ATOM 602 C CA . GLY A 1 79 ? 11.434 13.155 -5.911 1.00 71.44 79 GLY A CA 1
ATOM 603 C C . GLY A 1 79 ? 9.936 12.986 -5.644 1.00 71.44 79 GLY A C 1
ATOM 604 O O . GLY A 1 79 ? 9.539 12.439 -4.612 1.00 71.44 79 GLY A O 1
ATOM 605 N N . GLN A 1 80 ? 9.106 13.442 -6.586 1.00 76.06 80 GLN A N 1
ATOM 606 C CA . GLN A 1 80 ? 7.645 13.520 -6.465 1.00 76.06 80 GLN A CA 1
ATOM 607 C C . GLN A 1 80 ? 6.969 12.176 -6.134 1.00 76.06 80 GLN A C 1
ATOM 609 O O . GLN A 1 80 ? 6.117 12.147 -5.252 1.00 76.06 80 GLN A O 1
ATOM 614 N N . HIS A 1 81 ? 7.350 11.063 -6.775 1.00 82.19 81 HIS A N 1
ATOM 615 C CA . HIS A 1 81 ? 6.690 9.761 -6.566 1.00 82.19 81 HIS A CA 1
ATOM 616 C C . HIS A 1 81 ? 6.899 9.202 -5.153 1.00 82.19 81 HIS A C 1
ATOM 618 O O . HIS A 1 81 ? 5.938 8.786 -4.509 1.00 82.19 81 HIS A O 1
ATOM 624 N N . MET A 1 82 ? 8.126 9.256 -4.623 1.00 80.75 82 MET A N 1
ATOM 625 C CA . MET A 1 82 ? 8.387 8.819 -3.245 1.00 80.75 82 MET A CA 1
ATOM 626 C C . MET A 1 82 ? 7.708 9.743 -2.222 1.00 80.75 82 MET A C 1
ATOM 628 O O . MET A 1 82 ? 7.221 9.276 -1.194 1.00 80.75 82 MET A O 1
ATOM 632 N N . GLY A 1 83 ? 7.622 11.044 -2.526 1.00 85.12 83 GLY A N 1
ATOM 633 C CA . GLY A 1 83 ? 6.847 11.999 -1.732 1.00 85.12 83 GLY A CA 1
ATOM 634 C C . GLY A 1 83 ? 5.350 11.673 -1.712 1.00 85.12 83 GLY A C 1
ATOM 635 O O . GLY A 1 83 ? 4.746 11.672 -0.643 1.00 85.12 83 GLY A O 1
ATOM 636 N N . ARG A 1 84 ? 4.764 11.328 -2.866 1.00 88.88 84 ARG A N 1
ATOM 637 C CA . ARG A 1 84 ? 3.358 10.901 -2.982 1.00 88.88 84 ARG A CA 1
ATOM 638 C C . ARG A 1 84 ? 3.088 9.603 -2.227 1.00 88.88 84 ARG A C 1
ATOM 640 O O . ARG A 1 84 ? 2.108 9.533 -1.495 1.00 88.88 84 ARG A O 1
ATOM 647 N N . LEU A 1 85 ? 3.975 8.612 -2.335 1.00 87.38 85 LEU A N 1
ATOM 648 C CA . LEU A 1 85 ? 3.866 7.372 -1.562 1.00 87.38 85 LEU A CA 1
ATOM 649 C C . LEU A 1 85 ? 3.925 7.636 -0.053 1.00 87.38 85 LEU A C 1
ATOM 651 O O . LEU A 1 85 ? 3.088 7.127 0.688 1.00 87.38 85 LEU A O 1
ATOM 655 N N . GLY A 1 86 ? 4.860 8.478 0.395 1.00 86.19 86 GLY A N 1
ATOM 656 C CA . GLY A 1 86 ? 4.935 8.903 1.793 1.00 86.19 86 GLY A CA 1
ATOM 657 C C . GLY A 1 86 ? 3.666 9.621 2.265 1.00 86.19 86 GLY A C 1
ATOM 658 O O . GLY A 1 86 ? 3.170 9.331 3.351 1.00 86.19 86 GLY A O 1
ATOM 659 N N . ALA A 1 87 ? 3.103 10.510 1.442 1.00 90.38 87 ALA A N 1
ATOM 660 C CA . ALA A 1 87 ? 1.867 11.226 1.753 1.00 90.38 87 ALA A CA 1
ATOM 661 C C . ALA A 1 87 ? 0.648 10.291 1.837 1.00 90.38 87 ALA A C 1
ATOM 663 O O . ALA A 1 87 ? -0.130 10.394 2.783 1.00 90.38 87 ALA A O 1
ATOM 664 N N . ALA A 1 88 ? 0.508 9.346 0.903 1.00 91.56 88 ALA A N 1
ATOM 665 C CA . ALA A 1 88 ? -0.578 8.366 0.915 1.00 91.56 88 ALA A CA 1
ATOM 666 C C . ALA A 1 88 ? -0.510 7.451 2.152 1.00 91.56 88 ALA A C 1
ATOM 668 O O . ALA A 1 88 ? -1.527 7.192 2.794 1.00 91.56 88 ALA A O 1
ATOM 669 N N . LEU A 1 89 ? 0.695 7.022 2.544 1.00 88.38 89 LEU A N 1
ATOM 670 C CA . LEU A 1 89 ? 0.921 6.261 3.778 1.00 88.38 89 LEU A CA 1
ATOM 671 C C . LEU A 1 89 ? 0.600 7.069 5.040 1.00 88.38 89 LEU A C 1
ATOM 673 O O . LEU A 1 89 ? 0.012 6.535 5.983 1.00 88.38 89 LEU A O 1
ATOM 677 N N . ALA A 1 90 ? 0.958 8.353 5.061 1.00 86.06 90 ALA A N 1
ATOM 678 C CA . ALA A 1 90 ? 0.628 9.243 6.168 1.00 86.06 90 ALA A CA 1
ATOM 679 C C . ALA A 1 90 ? -0.889 9.455 6.294 1.00 86.06 90 ALA A C 1
ATOM 681 O O . ALA A 1 90 ? -1.412 9.409 7.404 1.00 86.06 90 ALA A O 1
ATOM 682 N N . ALA A 1 91 ? -1.600 9.623 5.175 1.00 89.06 91 ALA A N 1
ATOM 683 C CA . ALA A 1 91 ? -3.058 9.740 5.157 1.00 89.06 91 ALA A CA 1
ATOM 684 C C . ALA A 1 91 ? -3.738 8.459 5.665 1.00 89.06 91 ALA A C 1
ATOM 686 O O . ALA A 1 91 ? -4.631 8.519 6.508 1.00 89.06 91 ALA A O 1
ATOM 687 N N . LEU A 1 92 ? -3.257 7.293 5.222 1.00 87.94 92 LEU A N 1
ATOM 688 C CA . LEU A 1 92 ? -3.741 6.000 5.701 1.00 87.94 92 LEU A CA 1
ATOM 689 C C . LEU A 1 92 ? -3.488 5.806 7.204 1.00 87.94 92 LEU A C 1
ATOM 691 O O . LEU A 1 92 ? -4.354 5.315 7.918 1.00 87.94 92 LEU A O 1
ATOM 695 N N . THR A 1 93 ? -2.325 6.230 7.700 1.00 83.62 93 THR A N 1
ATOM 696 C CA . THR A 1 93 ? -2.010 6.187 9.136 1.00 83.62 93 THR A CA 1
ATOM 697 C C . THR A 1 93 ? -2.904 7.140 9.929 1.00 83.62 93 THR A C 1
ATOM 699 O O . THR A 1 93 ? -3.422 6.771 10.976 1.00 83.62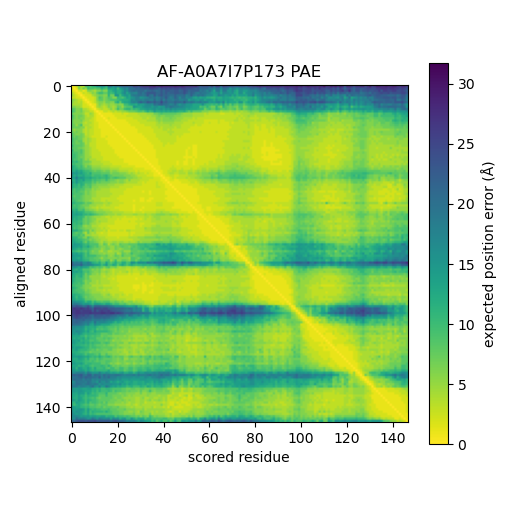 93 THR A O 1
ATOM 702 N N . ALA A 1 94 ? -3.133 8.357 9.428 1.00 83.12 94 ALA A N 1
ATOM 703 C CA . ALA A 1 94 ? -3.998 9.336 10.084 1.00 83.12 94 ALA A CA 1
ATOM 704 C C . ALA A 1 94 ? -5.437 8.830 10.240 1.00 83.12 94 ALA A C 1
ATOM 706 O O . ALA A 1 94 ? -6.076 9.117 11.246 1.00 83.12 94 ALA A O 1
ATOM 707 N N . ARG A 1 95 ? -5.918 8.031 9.284 1.00 81.75 95 ARG A N 1
ATOM 708 C CA . ARG A 1 95 ? -7.223 7.371 9.350 1.00 81.75 95 ARG A CA 1
ATOM 709 C C . ARG A 1 95 ? -7.344 6.375 10.514 1.00 81.75 95 ARG A C 1
ATOM 711 O O . ARG A 1 95 ? -8.437 6.213 11.042 1.00 81.75 95 ARG A O 1
ATOM 718 N N . LEU A 1 96 ? -6.251 5.717 10.904 1.00 73.81 96 LEU A N 1
ATOM 719 C CA . LEU A 1 96 ? -6.221 4.776 12.034 1.00 73.81 96 LEU A CA 1
ATOM 720 C C . LEU A 1 96 ? -6.102 5.467 13.400 1.00 73.81 96 LEU A C 1
ATOM 722 O O . LEU A 1 96 ? -6.325 4.843 14.431 1.00 73.81 96 LEU A O 1
ATOM 726 N N . ASN A 1 97 ? -5.739 6.750 13.420 1.00 68.06 97 ASN A N 1
ATOM 727 C CA . ASN A 1 97 ? -5.453 7.488 14.645 1.00 68.06 97 ASN A CA 1
ATOM 728 C C . ASN A 1 97 ? -6.729 8.077 15.258 1.00 68.06 97 ASN A C 1
ATOM 730 O O . ASN A 1 97 ? -6.915 9.296 15.254 1.00 68.06 97 ASN A O 1
ATOM 734 N N . THR A 1 98 ? -7.602 7.222 15.790 1.00 59.81 98 THR A N 1
ATOM 735 C CA . THR A 1 98 ? -8.816 7.657 16.500 1.00 59.81 98 THR A CA 1
ATOM 736 C C . THR A 1 98 ? -8.608 7.934 17.998 1.00 59.81 98 THR A C 1
ATOM 738 O O . THR A 1 98 ? -9.479 8.539 18.626 1.00 59.81 98 THR A O 1
ATOM 741 N N . GLY A 1 99 ? -7.440 7.584 18.554 1.00 58.62 99 GLY A N 1
ATOM 742 C CA . GLY A 1 99 ? -7.137 7.637 19.989 1.00 58.62 99 GLY A CA 1
ATOM 743 C C . GLY A 1 99 ? -6.163 8.743 20.430 1.00 58.62 99 GLY A C 1
ATOM 744 O O . GLY A 1 99 ? -5.482 9.386 19.631 1.00 58.62 99 GLY A O 1
ATOM 745 N N . ASN A 1 100 ? -6.084 8.962 21.749 1.00 56.22 100 ASN A N 1
ATOM 746 C CA . ASN A 1 100 ? -5.355 10.077 22.380 1.00 56.22 100 ASN A CA 1
ATOM 747 C C . ASN A 1 100 ? -3.830 9.867 22.536 1.00 56.22 100 ASN A C 1
ATOM 749 O O . ASN A 1 100 ? -3.145 10.787 22.988 1.00 56.22 100 ASN A O 1
ATOM 753 N N . ASP A 1 101 ? -3.288 8.694 22.191 1.00 68.88 101 ASP A N 1
ATOM 754 C CA . ASP A 1 101 ? -1.863 8.381 22.358 1.00 68.88 101 ASP A CA 1
ATOM 755 C C . ASP A 1 101 ? -1.098 8.414 21.024 1.00 68.88 101 ASP A C 1
ATOM 757 O O . ASP A 1 101 ? -1.080 7.471 20.229 1.00 68.88 101 ASP A O 1
ATOM 761 N N . ARG A 1 102 ? -0.449 9.556 20.782 1.00 65.19 102 ARG A N 1
ATOM 762 C CA . ARG A 1 102 ? 0.264 9.861 19.538 1.00 65.19 102 ARG A CA 1
ATOM 763 C C . ARG A 1 102 ? 1.494 8.972 19.304 1.00 65.19 102 ARG A C 1
ATOM 765 O O . ARG A 1 102 ? 1.884 8.813 18.148 1.00 65.19 102 ARG A O 1
ATOM 772 N N . GLU A 1 103 ? 2.106 8.401 20.342 1.00 69.62 103 GLU A N 1
ATOM 773 C CA . GLU A 1 103 ? 3.263 7.508 20.168 1.00 69.62 103 GLU A CA 1
ATOM 774 C C . GLU A 1 103 ? 2.830 6.118 19.682 1.00 69.62 103 GLU A C 1
ATOM 776 O O . GLU A 1 103 ? 3.415 5.592 18.730 1.00 69.62 103 GLU A O 1
ATOM 781 N N . HIS A 1 104 ? 1.746 5.570 20.244 1.00 69.81 104 HIS A N 1
ATOM 782 C CA . HIS A 1 104 ? 1.156 4.303 19.791 1.00 69.81 104 HIS A CA 1
ATOM 783 C C . HIS A 1 104 ? 0.664 4.389 18.338 1.00 69.81 104 HIS A C 1
ATOM 785 O O . HIS A 1 104 ? 0.970 3.518 17.525 1.00 69.81 104 HIS A O 1
ATOM 791 N N . ALA A 1 105 ? 0.006 5.490 17.978 1.00 68.00 105 ALA A N 1
ATOM 792 C CA . ALA A 1 105 ? -0.430 5.805 16.617 1.00 68.00 105 ALA A CA 1
ATOM 793 C C . ALA A 1 105 ? 0.687 5.692 15.554 1.00 68.00 105 ALA A C 1
ATOM 795 O O . ALA A 1 105 ? 0.498 5.114 14.480 1.00 68.00 105 ALA A O 1
ATOM 796 N N . ILE A 1 106 ? 1.880 6.220 15.847 1.00 73.75 106 ILE A N 1
ATOM 797 C CA . ILE A 1 106 ? 3.024 6.175 14.921 1.00 73.75 106 ILE A CA 1
ATOM 798 C C . ILE A 1 106 ? 3.536 4.740 14.755 1.00 73.75 106 ILE A C 1
ATOM 800 O O . ILE A 1 106 ? 3.838 4.321 13.635 1.00 73.75 106 ILE A O 1
ATOM 804 N N . ALA A 1 107 ? 3.621 3.982 15.851 1.00 79.44 107 ALA A N 1
ATOM 805 C CA . ALA A 1 107 ? 4.070 2.594 15.819 1.00 79.44 107 ALA A CA 1
ATOM 806 C C . ALA A 1 107 ? 3.103 1.701 15.021 1.00 79.44 107 ALA A C 1
ATOM 808 O O . ALA A 1 107 ? 3.545 0.927 14.172 1.00 79.44 107 ALA A O 1
ATOM 809 N N . LEU A 1 108 ? 1.791 1.860 15.224 1.00 75.62 108 LEU A N 1
ATOM 810 C CA . LEU A 1 108 ? 0.755 1.129 14.487 1.00 75.62 108 LEU A CA 1
ATOM 811 C C . LEU A 1 108 ? 0.776 1.457 12.990 1.00 75.62 108 LEU A C 1
ATOM 813 O O . LEU A 1 108 ? 0.764 0.551 12.156 1.00 75.62 108 LEU A O 1
ATOM 817 N N . GLY A 1 109 ? 0.899 2.741 12.643 1.00 77.56 109 GLY A N 1
ATOM 818 C CA . GLY A 1 109 ? 1.078 3.173 11.258 1.00 77.56 109 GLY A CA 1
ATOM 819 C C . GLY A 1 109 ? 2.318 2.560 10.612 1.00 77.56 109 GLY A C 1
ATOM 820 O O . GLY A 1 109 ? 2.258 2.091 9.478 1.00 77.56 109 GLY A O 1
ATOM 821 N N . MET A 1 110 ? 3.438 2.497 11.340 1.00 81.06 110 MET A N 1
ATOM 822 C CA . MET A 1 110 ? 4.656 1.850 10.853 1.00 81.06 110 MET A CA 1
ATOM 823 C C . MET A 1 110 ? 4.447 0.350 10.611 1.00 81.06 110 MET A C 1
ATOM 825 O O . MET A 1 110 ? 4.836 -0.154 9.556 1.00 81.06 110 MET A O 1
ATOM 829 N N . LEU A 1 111 ? 3.804 -0.362 11.539 1.00 81.81 111 LEU A N 1
ATOM 830 C CA . LEU A 1 111 ? 3.506 -1.790 11.391 1.00 81.81 111 LEU A CA 1
ATOM 831 C C . LEU A 1 111 ? 2.602 -2.073 10.188 1.00 81.81 111 LEU A C 1
ATOM 833 O O . LEU A 1 111 ? 2.835 -3.053 9.480 1.00 81.81 111 LEU A O 1
ATOM 837 N N . LEU A 1 112 ? 1.633 -1.202 9.907 1.00 81.81 112 LEU A N 1
ATOM 838 C CA . LEU A 1 112 ? 0.682 -1.386 8.813 1.00 81.81 112 LEU A CA 1
ATOM 839 C C . LEU A 1 112 ? 1.355 -1.538 7.441 1.00 81.81 112 LEU A C 1
ATOM 841 O O . LEU A 1 112 ? 0.901 -2.343 6.632 1.00 81.81 112 LEU A O 1
ATOM 845 N N . TRP A 1 113 ? 2.423 -0.784 7.162 1.00 79.19 113 TRP A N 1
ATOM 846 C CA . TRP A 1 113 ? 3.088 -0.817 5.851 1.00 79.19 113 TRP A CA 1
ATOM 847 C C . TRP A 1 113 ? 4.415 -1.579 5.854 1.00 79.19 113 TRP A C 1
ATOM 849 O O . TRP A 1 113 ? 4.775 -2.174 4.838 1.00 79.19 113 TRP A O 1
ATOM 859 N N . THR A 1 114 ? 5.139 -1.621 6.977 1.00 83.69 114 THR A N 1
ATOM 860 C CA . THR A 1 114 ? 6.400 -2.381 7.057 1.00 83.69 114 THR A CA 1
ATOM 861 C C . THR A 1 114 ? 6.159 -3.885 7.086 1.00 83.69 114 THR A C 1
ATOM 863 O O . THR A 1 114 ? 6.926 -4.626 6.472 1.00 83.69 114 THR A O 1
ATOM 866 N N . THR A 1 115 ? 5.083 -4.344 7.734 1.00 83.50 115 THR A N 1
ATOM 867 C CA . THR A 1 115 ? 4.759 -5.774 7.830 1.00 83.50 115 THR A CA 1
ATOM 868 C C . THR A 1 115 ? 4.490 -6.399 6.454 1.00 83.50 115 THR A C 1
ATOM 870 O O . THR A 1 115 ? 5.163 -7.382 6.137 1.00 83.50 115 THR A O 1
ATOM 873 N N . PRO A 1 116 ? 3.622 -5.833 5.584 1.00 78.25 116 PRO A N 1
ATOM 874 C CA . PRO A 1 116 ? 3.459 -6.331 4.217 1.00 78.25 116 PRO A CA 1
ATOM 875 C C . PRO A 1 116 ? 4.782 -6.410 3.446 1.00 78.25 116 PRO A C 1
ATOM 877 O O . PRO A 1 116 ? 5.073 -7.431 2.831 1.00 78.25 116 PRO A O 1
ATOM 880 N N . VAL A 1 117 ? 5.621 -5.369 3.523 1.00 79.31 117 VAL A N 1
ATOM 881 C CA . VAL A 1 117 ? 6.914 -5.330 2.817 1.00 79.31 117 VAL A CA 1
ATOM 882 C C . VAL A 1 117 ? 7.874 -6.406 3.336 1.00 79.31 117 VAL A C 1
ATOM 884 O O . VAL A 1 117 ? 8.504 -7.104 2.543 1.00 79.31 117 VAL A O 1
ATOM 887 N N . ALA A 1 118 ? 7.979 -6.578 4.655 1.00 79.88 118 ALA A N 1
ATOM 888 C CA . ALA A 1 118 ? 8.826 -7.602 5.261 1.00 79.88 118 ALA A CA 1
ATOM 889 C C . ALA A 1 118 ? 8.362 -9.020 4.897 1.00 79.88 118 ALA A C 1
ATOM 891 O O . ALA A 1 118 ? 9.191 -9.888 4.624 1.00 79.88 118 ALA A O 1
ATOM 892 N N . MET A 1 119 ? 7.048 -9.253 4.849 1.00 76.38 119 MET A N 1
ATOM 893 C CA . MET A 1 119 ? 6.497 -10.555 4.475 1.00 76.38 119 MET A CA 1
ATOM 894 C C . MET A 1 119 ? 6.656 -10.865 2.991 1.00 76.38 119 MET A C 1
ATOM 896 O O . MET A 1 119 ? 6.954 -12.007 2.667 1.00 76.38 119 MET A O 1
ATOM 900 N N . MET A 1 120 ? 6.558 -9.873 2.102 1.00 75.31 120 MET A N 1
ATOM 901 C CA . MET A 1 120 ? 6.897 -10.059 0.686 1.00 75.31 120 MET A CA 1
ATOM 902 C C . MET A 1 120 ? 8.345 -10.528 0.517 1.00 75.31 120 MET A C 1
ATOM 904 O O . MET A 1 120 ? 8.610 -11.482 -0.206 1.00 75.31 120 MET A O 1
ATOM 908 N N . ILE A 1 121 ? 9.284 -9.901 1.236 1.00 75.75 121 ILE A N 1
ATOM 909 C CA . ILE A 1 121 ? 10.683 -10.345 1.241 1.00 75.75 121 ILE A CA 1
ATOM 910 C C . ILE A 1 121 ? 10.774 -11.775 1.786 1.00 75.75 121 ILE A C 1
ATOM 912 O O . ILE A 1 121 ? 11.473 -12.599 1.207 1.00 75.75 121 ILE A O 1
ATOM 916 N N . ALA A 1 122 ? 10.060 -12.095 2.868 1.00 77.94 122 ALA A N 1
ATOM 917 C CA . ALA A 1 122 ? 10.058 -13.437 3.443 1.00 77.94 122 ALA A CA 1
ATOM 918 C C . ALA A 1 122 ? 9.496 -14.503 2.479 1.00 77.94 122 ALA A C 1
ATOM 920 O O . ALA A 1 122 ? 10.061 -15.593 2.404 1.00 77.94 122 ALA A O 1
ATOM 921 N N . GLU A 1 123 ? 8.449 -14.192 1.704 1.00 74.00 123 GLU A N 1
ATOM 922 C CA . GLU A 1 123 ? 7.894 -15.085 0.675 1.00 74.00 123 GLU A CA 1
ATOM 923 C C . GLU A 1 123 ? 8.918 -15.436 -0.409 1.00 74.00 123 GLU A C 1
ATOM 925 O O . GLU A 1 123 ? 8.957 -16.584 -0.845 1.00 74.00 123 GLU A O 1
ATOM 930 N N . MET A 1 124 ? 9.802 -14.506 -0.790 1.00 71.56 124 MET A N 1
ATOM 931 C CA . MET A 1 124 ? 10.863 -14.778 -1.773 1.00 71.56 124 MET A CA 1
ATOM 932 C C . MET A 1 124 ? 11.839 -15.879 -1.324 1.00 71.56 124 MET A C 1
ATOM 934 O O . MET A 1 124 ? 12.477 -16.512 -2.164 1.00 71.56 124 MET A O 1
ATOM 938 N N . PHE A 1 125 ? 11.978 -16.102 -0.013 1.00 72.81 125 PHE A N 1
ATOM 939 C CA . PHE A 1 125 ? 12.882 -17.105 0.560 1.00 72.81 125 PHE A CA 1
ATOM 940 C C . PHE A 1 125 ? 12.155 -18.352 1.082 1.00 72.81 125 PHE A C 1
ATOM 942 O O . PHE A 1 125 ? 12.810 -19.314 1.490 1.00 72.81 125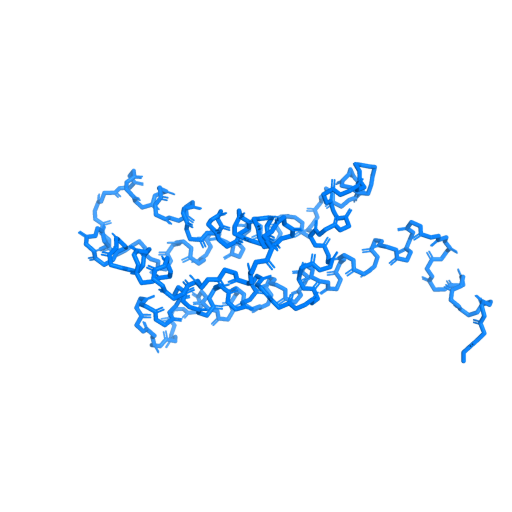 PHE A O 1
ATOM 949 N N . ALA A 1 126 ? 10.821 -18.353 1.106 1.00 74.62 126 ALA A N 1
ATOM 950 C CA . ALA A 1 126 ? 10.040 -19.426 1.705 1.00 74.62 126 ALA A CA 1
ATOM 951 C C . ALA A 1 126 ? 9.894 -20.625 0.748 1.00 74.62 126 ALA A C 1
ATOM 953 O O . ALA A 1 126 ? 9.572 -20.472 -0.427 1.00 74.62 126 ALA A O 1
ATOM 954 N N . ALA A 1 127 ? 10.125 -21.841 1.259 1.00 59.44 127 ALA A N 1
ATOM 955 C CA . ALA A 1 127 ? 9.961 -23.075 0.483 1.00 59.44 127 ALA A CA 1
ATOM 956 C C . ALA A 1 127 ? 8.478 -23.481 0.316 1.00 59.44 127 ALA A C 1
ATOM 958 O O . ALA A 1 127 ? 8.093 -23.869 -0.788 1.00 59.44 127 ALA A O 1
ATOM 959 N N . PRO A 1 128 ? 7.619 -23.372 1.352 1.00 76.38 128 PRO A N 1
ATOM 960 C CA . PRO A 1 128 ? 6.173 -23.280 1.171 1.00 76.38 128 PRO A CA 1
ATOM 961 C C . PRO A 1 128 ? 5.701 -21.810 1.156 1.00 76.38 128 PRO A C 1
ATOM 963 O O . PRO A 1 128 ? 6.295 -20.983 1.851 1.00 76.38 128 PRO A O 1
ATOM 966 N N . PRO A 1 129 ? 4.606 -21.474 0.442 1.00 68.62 129 PRO A N 1
ATOM 967 C CA . PRO A 1 129 ? 3.968 -20.163 0.550 1.00 68.62 129 PRO A CA 1
ATOM 968 C C . PRO A 1 129 ? 3.608 -19.859 2.007 1.00 68.62 129 PRO A C 1
ATOM 970 O O . PRO A 1 129 ? 3.041 -20.712 2.696 1.00 68.62 129 PRO A O 1
ATOM 973 N N . LEU A 1 130 ? 3.934 -18.656 2.479 1.00 70.94 130 LEU A N 1
ATOM 974 C CA . LEU A 1 130 ? 3.538 -18.214 3.815 1.00 70.94 130 LEU A CA 1
ATOM 975 C C . LEU A 1 130 ? 2.010 -18.086 3.878 1.00 70.94 130 LEU A C 1
ATOM 977 O O . LEU A 1 130 ? 1.361 -17.886 2.865 1.00 70.94 130 LEU A O 1
ATOM 981 N N . THR A 1 131 ? 1.401 -18.207 5.054 1.00 73.75 131 THR A N 1
ATOM 982 C CA . THR A 1 131 ? -0.016 -17.862 5.241 1.00 73.75 131 THR A CA 1
ATOM 983 C C . THR A 1 131 ? -0.098 -16.541 5.989 1.00 73.75 131 THR A C 1
ATOM 985 O O . THR A 1 131 ? 0.252 -16.459 7.161 1.00 73.75 131 THR A O 1
ATOM 988 N N . TRP A 1 132 ? -0.568 -15.494 5.315 1.00 77.81 132 TRP A N 1
ATOM 989 C CA . TRP A 1 132 ? -0.562 -14.120 5.835 1.00 77.81 132 TRP A CA 1
ATOM 990 C C . TRP A 1 132 ? -1.814 -13.740 6.639 1.00 77.81 132 TRP A C 1
ATOM 992 O O . TRP A 1 132 ? -1.828 -12.677 7.251 1.00 77.81 132 TRP A O 1
ATOM 1002 N N . ARG A 1 133 ? -2.858 -14.585 6.683 1.00 80.62 133 ARG A N 1
ATOM 1003 C CA . ARG A 1 133 ? -4.107 -14.267 7.411 1.00 80.62 133 ARG A CA 1
ATOM 1004 C C . ARG A 1 133 ? -3.891 -14.061 8.903 1.00 80.62 133 ARG A C 1
ATOM 1006 O O . ARG A 1 133 ? -4.396 -13.088 9.444 1.00 80.62 133 ARG A O 1
ATOM 1013 N N . ASP A 1 134 ? -3.130 -14.941 9.547 1.00 82.12 134 ASP A N 1
ATOM 1014 C CA . ASP A 1 134 ? -2.908 -14.854 10.993 1.00 82.12 134 ASP A CA 1
ATOM 1015 C C . ASP A 1 134 ? -2.112 -13.595 11.352 1.00 82.12 134 ASP A C 1
ATOM 1017 O O . ASP A 1 134 ? -2.398 -12.932 12.344 1.00 82.12 134 ASP A O 1
ATOM 1021 N N . ALA A 1 135 ? -1.168 -13.205 10.491 1.00 80.56 135 ALA A N 1
ATOM 1022 C CA . ALA A 1 135 ? -0.418 -11.966 10.641 1.00 80.56 135 ALA A CA 1
ATOM 1023 C C . ALA A 1 135 ? -1.282 -10.719 10.403 1.00 80.56 135 ALA A C 1
ATOM 1025 O O . ALA A 1 135 ? -1.218 -9.774 11.185 1.00 80.56 135 ALA A O 1
ATOM 1026 N N . GLN A 1 136 ? -2.109 -10.719 9.353 1.00 84.38 136 GLN A N 1
ATOM 1027 C CA . GLN A 1 136 ? -3.068 -9.643 9.085 1.00 84.38 136 GLN A CA 1
ATOM 1028 C C . GLN A 1 136 ? -4.029 -9.464 10.259 1.00 84.38 136 GLN A C 1
ATOM 1030 O O . GLN A 1 136 ? -4.250 -8.339 10.700 1.00 84.38 136 GLN A O 1
ATOM 1035 N N . LYS A 1 137 ? -4.549 -10.574 10.792 1.00 85.00 137 LYS A N 1
ATOM 1036 C CA . LYS A 1 137 ? -5.419 -10.566 11.961 1.00 85.00 137 LYS A CA 1
ATOM 1037 C C . LYS A 1 137 ? -4.700 -10.034 13.199 1.00 85.00 137 LYS A C 1
ATOM 1039 O O . LYS A 1 137 ? -5.239 -9.162 13.862 1.00 85.00 137 LYS A O 1
ATOM 1044 N N . ALA A 1 138 ? -3.477 -10.485 13.475 1.00 84.81 138 ALA A N 1
ATOM 1045 C CA . ALA A 1 138 ? -2.703 -9.994 14.614 1.00 84.81 138 ALA A CA 1
ATOM 1046 C C . ALA A 1 138 ? -2.434 -8.479 14.538 1.00 84.81 138 ALA A C 1
ATOM 1048 O O . ALA A 1 138 ? -2.501 -7.793 15.554 1.00 84.81 138 ALA A O 1
ATOM 1049 N N . VAL A 1 139 ? -2.161 -7.944 13.341 1.00 84.75 139 VAL A N 1
ATOM 1050 C CA . VAL A 1 139 ? -1.999 -6.495 13.133 1.00 84.75 139 VAL A CA 1
ATOM 1051 C C . VAL A 1 139 ? -3.324 -5.756 13.331 1.00 84.75 139 VAL A C 1
ATOM 1053 O O . VAL A 1 139 ? -3.329 -4.712 13.973 1.00 84.75 139 VAL A O 1
ATOM 1056 N N . ALA A 1 140 ? -4.437 -6.288 12.821 1.00 85.50 140 ALA A N 1
ATOM 1057 C CA . ALA A 1 140 ? -5.760 -5.696 13.013 1.00 85.50 140 ALA A CA 1
ATOM 1058 C C . ALA A 1 140 ? -6.172 -5.670 14.492 1.00 85.50 140 ALA A C 1
ATOM 1060 O O . ALA A 1 140 ? -6.526 -4.610 14.996 1.00 85.50 140 ALA A O 1
ATOM 1061 N N . ASP A 1 141 ? -6.033 -6.800 15.191 1.00 86.44 141 ASP A N 1
ATOM 1062 C CA . ASP A 1 141 ? -6.339 -6.923 16.618 1.00 86.44 141 ASP A CA 1
ATOM 1063 C C . ASP A 1 141 ? -5.474 -5.948 17.453 1.00 86.44 141 ASP A C 1
ATOM 1065 O O . ASP A 1 141 ? -5.959 -5.348 18.411 1.00 86.44 141 ASP A O 1
ATOM 1069 N N . LEU A 1 142 ? -4.200 -5.749 17.079 1.00 83.88 142 LEU A N 1
ATOM 1070 C CA . LEU A 1 142 ? -3.308 -4.781 17.729 1.00 83.88 142 LEU A CA 1
ATOM 1071 C C . LEU A 1 142 ? -3.731 -3.330 17.467 1.00 83.88 142 LEU A C 1
ATOM 1073 O O . LEU A 1 142 ? -3.647 -2.507 18.374 1.00 83.88 142 LEU A O 1
ATOM 1077 N N . ILE A 1 143 ? -4.164 -3.003 16.246 1.00 80.81 143 ILE A N 1
ATOM 1078 C CA . ILE A 1 143 ? -4.672 -1.664 15.933 1.00 80.81 143 ILE A CA 1
ATOM 1079 C C . ILE A 1 143 ? -5.938 -1.402 16.746 1.00 80.81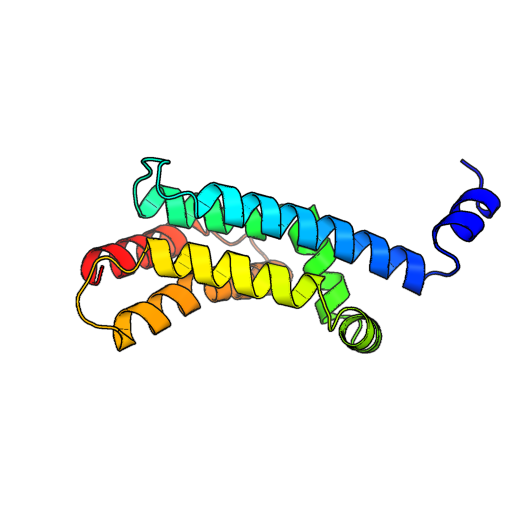 143 ILE A C 1
ATOM 1081 O O . ILE A 1 143 ? -5.960 -0.424 17.481 1.00 80.81 143 ILE A O 1
ATOM 1085 N N . ASP A 1 144 ? -6.921 -2.304 16.709 1.00 83.31 144 ASP A N 1
ATOM 1086 C CA . ASP A 1 144 ? -8.192 -2.149 17.432 1.00 83.31 144 ASP A CA 1
ATOM 1087 C C . ASP A 1 144 ? -8.005 -2.008 18.951 1.00 83.31 144 ASP A C 1
ATOM 1089 O O . ASP A 1 144 ? -8.739 -1.270 19.605 1.00 83.31 144 ASP A O 1
ATOM 1093 N N . ALA A 1 145 ? -7.012 -2.687 19.534 1.00 81.12 145 ALA A N 1
ATOM 1094 C CA . ALA A 1 145 ? -6.708 -2.575 20.961 1.00 81.12 145 ALA A CA 1
ATOM 1095 C C . ALA A 1 145 ? -6.150 -1.198 21.376 1.00 81.12 145 ALA A C 1
ATOM 1097 O O . ALA A 1 145 ? -6.133 -0.883 22.569 1.00 81.12 145 ALA A O 1
ATOM 1098 N N . HIS A 1 146 ? -5.663 -0.399 20.421 1.00 71.75 146 HIS A N 1
ATOM 1099 C CA . HIS A 1 146 ? -4.886 0.818 20.672 1.00 71.75 146 HIS A CA 1
ATOM 1100 C C . HIS A 1 146 ? -5.331 2.049 19.853 1.00 71.75 146 HIS A C 1
ATOM 1102 O O . HIS A 1 146 ? -4.726 3.114 20.004 1.00 71.75 146 HIS A O 1
ATOM 1108 N N . SER A 1 147 ? -6.360 1.923 19.009 1.00 65.44 147 SER A N 1
ATOM 1109 C CA . SER A 1 147 ? -6.983 3.004 18.226 1.00 65.44 147 SER A CA 1
ATOM 1110 C C . SER A 1 147 ? -8.150 3.680 18.933 1.00 65.44 147 SER A C 1
ATOM 1112 O O . SER A 1 147 ? -8.858 3.011 19.714 1.00 65.44 147 SER A O 1
#